Protein AF-A0A7C3QYA2-F1 (afdb_monomer)

Radius of gyration: 19.24 Å; Cα contacts (8 Å, |Δi|>4): 110; chains: 1; bounding box: 34×56×44 Å

Solvent-accessible surface area (backbone atoms only — not comparable to full-atom values): 6054 Å² total; per-residue (Å²): 102,70,45,79,47,66,41,70,93,50,35,78,38,82,54,49,33,37,77,45,31,90,65,62,25,39,47,77,54,96,59,24,70,44,70,42,73,90,52,50,80,82,76,57,44,37,37,78,44,31,89,66,59,24,43,44,83,43,73,53,69,80,74,63,98,51,84,87,72,62,81,72,90,62,97,74,88,78,91,83,74,77,80,82,73,84,76,68,93,78,92,128

Structure (mmCIF, N/CA/C/O backbone):
data_AF-A0A7C3QYA2-F1
#
_entry.id   AF-A0A7C3QYA2-F1
#
loop_
_atom_site.group_PDB
_atom_site.id
_atom_site.type_symbol
_atom_site.label_atom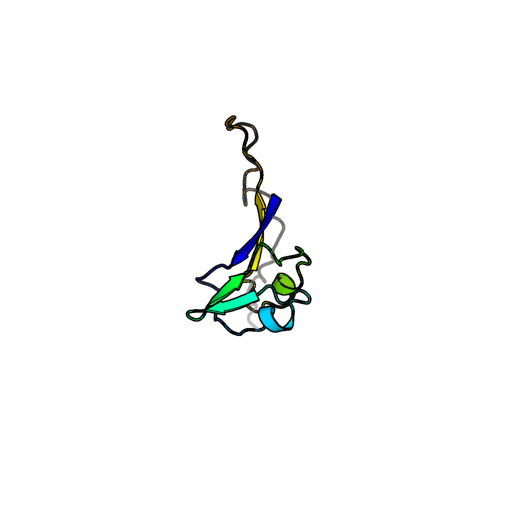_id
_atom_site.label_alt_id
_atom_site.label_comp_id
_atom_site.label_asym_id
_atom_site.label_entity_id
_atom_site.label_seq_id
_atom_site.pdbx_PDB_ins_code
_atom_site.Cartn_x
_atom_site.Cartn_y
_atom_site.Cartn_z
_atom_site.occupancy
_atom_site.B_iso_or_equiv
_atom_site.auth_seq_id
_atom_site.auth_comp_id
_atom_site.auth_asym_id
_atom_site.auth_atom_id
_atom_site.pdbx_PDB_model_num
ATOM 1 N N . MET A 1 1 ? 16.231 -7.463 3.396 1.00 59.53 1 MET A N 1
ATOM 2 C CA . MET A 1 1 ? 15.101 -7.403 2.439 1.00 59.53 1 MET A CA 1
ATOM 3 C C . MET A 1 1 ? 14.054 -6.504 3.080 1.00 59.53 1 MET A C 1
ATOM 5 O O . MET A 1 1 ? 13.726 -6.763 4.222 1.00 59.53 1 MET A O 1
ATOM 9 N N . SER A 1 2 ? 13.607 -5.414 2.468 1.00 71.88 2 SER A N 1
ATOM 10 C CA . SER A 1 2 ? 12.614 -4.523 3.099 1.00 71.88 2 SER A CA 1
ATOM 11 C C . SER A 1 2 ? 11.251 -4.751 2.446 1.00 71.88 2 SER A C 1
ATOM 13 O O . SER A 1 2 ? 11.205 -5.009 1.247 1.00 71.88 2 SER A O 1
ATOM 15 N N . MET A 1 3 ? 10.163 -4.682 3.215 1.00 83.62 3 MET A N 1
ATOM 16 C CA . MET A 1 3 ? 8.794 -4.886 2.718 1.00 83.62 3 MET A CA 1
ATOM 17 C C . MET A 1 3 ? 7.878 -3.735 3.129 1.00 83.62 3 MET A C 1
ATOM 19 O O . MET A 1 3 ? 8.128 -3.054 4.125 1.00 83.62 3 MET A O 1
ATOM 23 N N . ILE A 1 4 ? 6.799 -3.535 2.374 1.00 92.44 4 ILE A N 1
ATOM 24 C CA . ILE A 1 4 ? 5.735 -2.602 2.748 1.00 92.44 4 ILE A CA 1
ATOM 25 C C . ILE A 1 4 ? 4.694 -3.362 3.565 1.00 92.44 4 ILE A C 1
ATOM 27 O O . ILE A 1 4 ? 4.115 -4.339 3.097 1.00 92.44 4 ILE A O 1
ATOM 31 N N . ARG A 1 5 ? 4.443 -2.900 4.790 1.00 92.06 5 ARG A N 1
ATOM 32 C CA . ARG A 1 5 ? 3.381 -3.417 5.660 1.00 92.06 5 ARG A CA 1
ATOM 33 C C . ARG A 1 5 ? 2.174 -2.488 5.626 1.00 92.06 5 ARG A C 1
ATOM 35 O O . ARG A 1 5 ? 2.336 -1.272 5.540 1.00 92.06 5 ARG A O 1
ATOM 42 N N . VAL A 1 6 ? 0.984 -3.071 5.747 1.00 93.44 6 VAL A N 1
ATOM 43 C CA . VAL A 1 6 ? -0.290 -2.352 5.871 1.00 93.44 6 VAL A CA 1
ATOM 44 C C . VAL A 1 6 ? -0.835 -2.564 7.281 1.00 93.44 6 VAL A C 1
ATOM 46 O O . VAL A 1 6 ? -0.986 -3.699 7.728 1.00 93.44 6 VAL A O 1
ATOM 49 N N . ASN A 1 7 ? -1.121 -1.473 7.986 1.00 94.00 7 ASN A N 1
ATOM 50 C CA . ASN A 1 7 ? -1.826 -1.483 9.258 1.00 94.00 7 ASN A CA 1
ATOM 51 C C . ASN A 1 7 ? -3.333 -1.580 8.984 1.00 94.00 7 ASN A C 1
ATOM 53 O O . ASN A 1 7 ? -3.932 -0.638 8.466 1.00 94.00 7 ASN A O 1
ATOM 57 N N . LEU A 1 8 ? -3.932 -2.721 9.327 1.00 92.19 8 LEU A N 1
ATOM 58 C CA . LEU A 1 8 ? -5.348 -2.995 9.068 1.00 92.19 8 LEU A CA 1
ATOM 59 C C . LEU A 1 8 ? -6.289 -2.122 9.910 1.00 92.19 8 LEU A C 1
ATOM 61 O O . LEU A 1 8 ? -7.373 -1.800 9.454 1.00 92.19 8 LEU A O 1
ATOM 65 N N . GLU A 1 9 ? -5.867 -1.675 11.092 1.00 94.31 9 GLU A N 1
ATOM 66 C CA . GLU A 1 9 ? -6.699 -0.825 11.953 1.00 94.31 9 GLU A CA 1
ATOM 67 C C . GLU A 1 9 ? -6.829 0.604 11.411 1.00 94.31 9 GLU A C 1
ATOM 69 O O . GLU A 1 9 ? -7.827 1.277 11.649 1.00 94.31 9 GLU A O 1
ATOM 74 N N . ARG A 1 10 ? -5.820 1.073 10.667 1.00 94.50 10 ARG A N 1
ATOM 75 C CA . ARG A 1 10 ? -5.802 2.413 10.053 1.00 94.50 10 ARG A CA 1
ATOM 76 C C . ARG A 1 10 ? -6.199 2.404 8.584 1.00 94.50 10 ARG A C 1
ATOM 78 O O . ARG A 1 10 ? -6.568 3.436 8.034 1.00 94.50 10 ARG A O 1
ATOM 85 N N . CYS A 1 11 ? -6.055 1.273 7.902 1.00 96.44 11 CYS A N 1
ATOM 86 C CA . CYS A 1 11 ? -6.358 1.190 6.485 1.00 96.44 11 CYS A CA 1
ATOM 87 C C . CYS A 1 11 ? -7.874 1.162 6.278 1.00 96.44 11 CYS A C 1
ATOM 89 O O . CYS A 1 11 ? -8.535 0.176 6.562 1.00 96.44 11 CYS A O 1
ATOM 91 N N . THR A 1 12 ? -8.407 2.234 5.704 1.00 96.06 12 THR A N 1
ATOM 92 C CA . THR A 1 12 ? -9.839 2.373 5.397 1.00 96.06 12 THR A CA 1
ATOM 93 C C . THR A 1 12 ? -10.231 1.813 4.027 1.00 96.06 12 THR A C 1
ATOM 95 O O . THR A 1 12 ? -11.376 1.951 3.607 1.00 96.06 12 THR A O 1
ATOM 98 N N . GLY A 1 13 ? -9.280 1.247 3.275 1.00 95.38 13 GLY A N 1
ATOM 99 C CA . GLY A 1 13 ? -9.538 0.748 1.922 1.00 95.38 13 GLY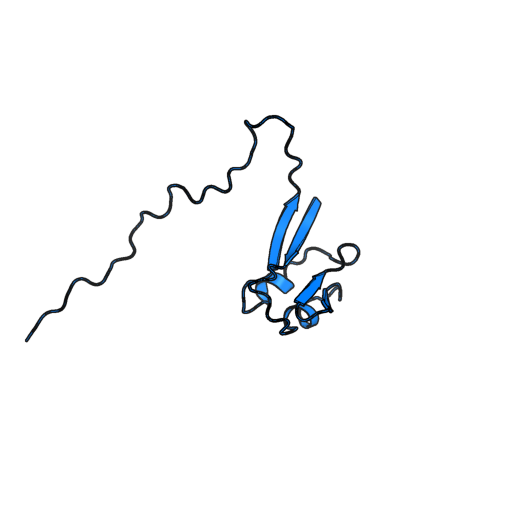 A CA 1
ATOM 100 C C . GLY A 1 13 ? -9.785 1.833 0.872 1.00 95.38 13 GLY A C 1
ATOM 101 O O . GLY A 1 13 ? -10.276 1.522 -0.209 1.00 95.38 13 GLY A O 1
ATOM 102 N N . CYS A 1 14 ? -9.424 3.094 1.145 1.00 96.25 14 CYS A N 1
ATOM 103 C CA . CYS A 1 14 ? -9.729 4.241 0.276 1.00 96.25 14 CYS A CA 1
ATOM 104 C C . CYS A 1 14 ? -9.125 4.178 -1.142 1.00 96.25 14 CYS A C 1
ATOM 106 O O . CYS A 1 14 ? -9.528 4.939 -2.016 1.00 96.25 14 CYS A O 1
ATOM 108 N N . GLY A 1 15 ? -8.138 3.308 -1.384 1.00 95.06 15 GLY A N 1
ATOM 109 C CA . GLY A 1 15 ? -7.561 3.092 -2.714 1.00 95.06 15 GLY A CA 1
ATOM 110 C C . GLY A 1 15 ? -6.520 4.121 -3.171 1.00 95.06 15 GLY A C 1
ATOM 111 O O . GLY A 1 15 ? -5.935 3.935 -4.235 1.00 95.06 15 GLY A O 1
ATOM 112 N N . ALA A 1 16 ? -6.203 5.153 -2.380 1.00 96.50 16 ALA A N 1
ATOM 113 C CA . ALA A 1 16 ? -5.212 6.174 -2.758 1.00 96.50 16 ALA A CA 1
ATOM 114 C C . ALA A 1 16 ? -3.832 5.578 -3.114 1.00 96.50 16 ALA A C 1
ATOM 116 O O . ALA A 1 16 ? -3.197 5.965 -4.096 1.00 96.50 16 ALA A O 1
ATOM 117 N N . CYS A 1 17 ? -3.394 4.564 -2.361 1.00 96.81 17 CYS A N 1
ATOM 118 C CA . CYS A 1 17 ? -2.136 3.856 -2.600 1.00 96.81 17 CYS A CA 1
ATOM 119 C C . CYS A 1 17 ? -2.109 3.062 -3.920 1.00 96.81 17 CYS A C 1
ATOM 121 O O . CYS A 1 17 ? -1.034 2.897 -4.495 1.00 96.81 17 CYS A O 1
ATOM 123 N N . VAL A 1 18 ? -3.263 2.608 -4.424 1.00 96.38 18 VAL A N 1
ATOM 124 C CA . VAL A 1 18 ? -3.372 1.876 -5.698 1.00 96.38 18 VAL A CA 1
ATOM 125 C C . VAL A 1 18 ? -3.030 2.799 -6.865 1.00 96.38 18 VAL A C 1
ATOM 127 O O . VAL A 1 18 ? -2.211 2.443 -7.707 1.00 96.38 18 VAL A O 1
ATOM 130 N N . GLY A 1 19 ? -3.598 4.010 -6.878 1.00 94.94 19 GLY A N 1
ATOM 131 C CA . GLY A 1 19 ? -3.319 5.013 -7.911 1.00 94.94 19 GLY A CA 1
ATOM 132 C C . GLY A 1 19 ? -1.898 5.575 -7.838 1.00 94.94 19 GLY A C 1
ATOM 133 O O . GLY A 1 19 ? -1.292 5.863 -8.866 1.00 94.94 19 GLY A O 1
ATOM 134 N N . ALA A 1 20 ? -1.340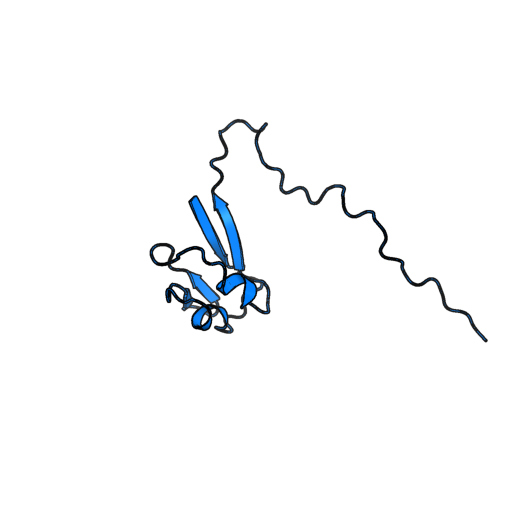 5.680 -6.631 1.00 96.19 20 ALA A N 1
ATOM 135 C CA . ALA A 1 20 ? 0.016 6.174 -6.426 1.00 96.19 20 ALA A CA 1
ATOM 136 C C . ALA A 1 20 ? 1.113 5.159 -6.783 1.00 96.19 20 ALA A C 1
ATOM 138 O O . ALA A 1 20 ? 2.272 5.545 -6.904 1.00 96.19 20 ALA A O 1
ATOM 139 N N . CYS A 1 21 ? 0.796 3.866 -6.917 1.00 96.56 21 CYS A N 1
ATOM 140 C CA . CYS A 1 21 ? 1.800 2.835 -7.162 1.00 96.56 21 CYS A CA 1
ATOM 141 C C . CYS A 1 21 ? 2.183 2.762 -8.655 1.00 96.56 21 CYS A C 1
ATOM 143 O O . CYS A 1 21 ? 1.425 2.197 -9.449 1.00 96.56 21 CYS A O 1
ATOM 145 N N . PRO A 1 22 ? 3.389 3.209 -9.067 1.00 94.19 22 PRO A N 1
ATOM 146 C CA . PRO A 1 22 ? 3.795 3.156 -10.475 1.00 94.19 22 PRO A CA 1
ATOM 147 C C . PRO A 1 22 ? 4.003 1.720 -10.975 1.00 94.19 22 PRO A C 1
ATOM 149 O O . PRO A 1 22 ? 3.873 1.441 -12.164 1.00 94.19 22 PRO A O 1
ATOM 152 N N . ALA A 1 23 ? 4.319 0.794 -10.064 1.00 95.00 23 ALA A N 1
ATOM 153 C CA . ALA A 1 23 ? 4.490 -0.622 -10.369 1.00 95.00 23 ALA A CA 1
ATOM 154 C C . ALA A 1 23 ? 3.166 -1.404 -10.382 1.00 95.00 23 ALA A C 1
ATOM 156 O O . ALA A 1 23 ? 3.183 -2.587 -10.701 1.00 95.00 23 ALA A O 1
ATOM 157 N N . LYS A 1 24 ? 2.036 -0.769 -10.025 1.00 94.88 24 LYS A N 1
ATOM 158 C CA . LYS A 1 24 ? 0.721 -1.421 -9.880 1.00 94.88 24 LYS A CA 1
ATOM 159 C C . LYS A 1 24 ? 0.755 -2.660 -8.973 1.00 94.88 24 LYS A C 1
ATOM 161 O O . LYS A 1 24 ? 0.024 -3.619 -9.182 1.00 94.88 24 LYS A O 1
ATOM 166 N N . ALA A 1 25 ? 1.598 -2.615 -7.945 1.00 95.88 25 ALA A N 1
ATOM 167 C CA . ALA A 1 25 ? 1.798 -3.705 -6.996 1.00 95.88 25 ALA A CA 1
ATOM 168 C C . ALA A 1 25 ? 0.758 -3.719 -5.861 1.00 95.88 25 ALA A C 1
ATOM 170 O O . ALA A 1 25 ? 0.854 -4.544 -4.965 1.00 95.88 25 ALA A O 1
ATOM 171 N N . ILE A 1 26 ? -0.202 -2.791 -5.834 1.00 95.81 26 ILE A N 1
ATOM 172 C CA . ILE A 1 26 ? -1.155 -2.644 -4.724 1.00 95.81 26 ILE A CA 1
ATOM 173 C C . ILE A 1 26 ? -2.573 -2.761 -5.267 1.00 95.81 26 ILE A C 1
ATOM 175 O O . ILE A 1 26 ? -2.897 -2.140 -6.277 1.00 95.81 26 ILE A O 1
ATOM 179 N N . HIS A 1 27 ? -3.419 -3.521 -4.582 1.00 95.62 27 HIS A N 1
ATOM 180 C CA . HIS A 1 27 ? -4.844 -3.657 -4.879 1.00 95.62 27 HIS A CA 1
ATOM 181 C C . HIS A 1 27 ? -5.663 -3.660 -3.582 1.00 95.62 27 HIS A C 1
ATOM 183 O O . HIS A 1 27 ? -5.118 -3.866 -2.500 1.00 95.62 27 HIS A O 1
ATOM 189 N N . ILE A 1 28 ? -6.970 -3.400 -3.675 1.00 96.31 28 ILE A N 1
ATOM 190 C CA . ILE A 1 28 ? -7.871 -3.467 -2.517 1.00 96.31 28 ILE A CA 1
ATOM 191 C C . ILE A 1 28 ? -8.556 -4.832 -2.496 1.00 96.31 28 ILE A C 1
ATOM 193 O O . ILE A 1 28 ? -9.196 -5.218 -3.473 1.00 96.31 28 ILE A O 1
ATOM 197 N N . ALA A 1 29 ? -8.453 -5.541 -1.376 1.00 94.31 29 ALA A N 1
ATOM 198 C CA . ALA A 1 29 ? -9.162 -6.789 -1.125 1.00 94.31 29 ALA A CA 1
ATOM 199 C C . ALA A 1 29 ? -9.714 -6.788 0.304 1.00 94.31 29 ALA A C 1
ATOM 201 O O . ALA A 1 29 ? -9.032 -6.384 1.244 1.00 94.31 29 ALA A O 1
ATOM 202 N N . GLY A 1 30 ? -10.974 -7.201 0.475 1.00 91.62 30 GLY A N 1
ATOM 203 C CA . GLY A 1 30 ? -11.609 -7.256 1.799 1.00 91.62 30 GLY A CA 1
ATOM 204 C C . GLY A 1 30 ? -11.616 -5.914 2.543 1.00 91.62 30 GLY A C 1
ATOM 205 O O . GLY A 1 30 ? -11.457 -5.893 3.760 1.00 91.62 30 GLY A O 1
ATOM 206 N N . GLY A 1 31 ? -11.722 -4.798 1.814 1.00 92.88 31 GLY A N 1
ATOM 207 C CA . GLY A 1 31 ? -11.723 -3.449 2.393 1.00 92.88 31 GLY A CA 1
ATOM 208 C C . GLY A 1 31 ? -10.351 -2.916 2.813 1.00 92.88 31 GLY A C 1
ATOM 209 O O . GLY A 1 31 ? -10.286 -1.831 3.375 1.00 92.88 31 GLY A O 1
ATOM 210 N N . HIS A 1 32 ? -9.256 -3.622 2.522 1.00 95.06 32 HIS A N 1
ATOM 211 C CA . HIS A 1 32 ? -7.905 -3.203 2.897 1.00 95.06 32 HIS A CA 1
ATOM 212 C C . HIS A 1 32 ? -6.956 -3.244 1.701 1.00 95.06 32 HIS A C 1
ATOM 214 O O . HIS A 1 32 ? -7.193 -3.941 0.713 1.00 95.06 32 HIS A O 1
ATOM 220 N N . ALA A 1 33 ? -5.867 -2.482 1.788 1.00 95.62 33 ALA A N 1
ATOM 221 C CA . ALA A 1 33 ? -4.800 -2.539 0.801 1.00 95.62 33 ALA A CA 1
ATOM 222 C C . ALA A 1 33 ? -3.985 -3.828 0.965 1.00 95.62 33 ALA A C 1
ATOM 224 O O . ALA A 1 33 ? -3.550 -4.167 2.064 1.00 95.62 33 ALA A O 1
ATOM 225 N N . VAL A 1 34 ? -3.745 -4.512 -0.147 1.00 95.12 34 VAL A N 1
ATOM 226 C CA . VAL A 1 34 ? -2.892 -5.694 -0.255 1.00 95.12 34 VAL A CA 1
ATOM 227 C C . VAL A 1 34 ? -1.761 -5.369 -1.219 1.00 95.12 34 VAL A C 1
ATOM 229 O O . VAL A 1 34 ? -1.991 -4.844 -2.311 1.00 95.12 34 VAL A O 1
ATOM 232 N N . VAL A 1 35 ? -0.530 -5.649 -0.793 1.00 94.12 35 VAL A N 1
ATOM 233 C CA . VAL A 1 35 ? 0.687 -5.366 -1.557 1.00 94.12 35 VAL A CA 1
ATOM 234 C C . VAL A 1 35 ? 1.253 -6.674 -2.094 1.00 94.12 35 VAL A C 1
ATOM 236 O O . VAL A 1 35 ? 1.538 -7.593 -1.332 1.00 94.12 35 VAL A O 1
ATOM 239 N N . ASP A 1 36 ? 1.436 -6.737 -3.406 1.00 93.75 36 ASP A N 1
ATOM 240 C CA . ASP A 1 36 ? 2.172 -7.787 -4.089 1.00 93.75 36 ASP A CA 1
ATOM 241 C C . ASP A 1 36 ? 3.677 -7.524 -3.958 1.00 93.75 36 ASP A C 1
ATOM 243 O O . ASP A 1 36 ? 4.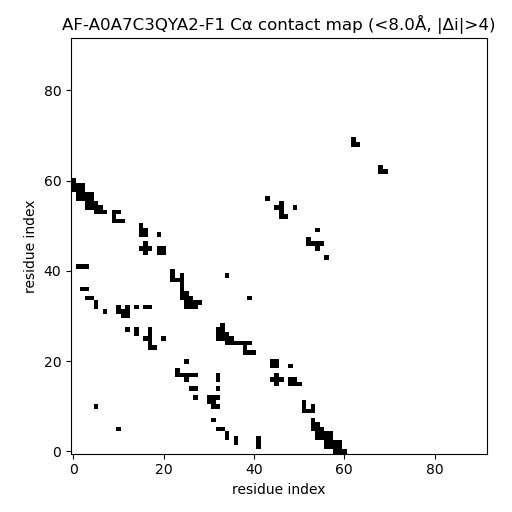233 -6.604 -4.565 1.00 93.75 36 ASP A O 1
ATOM 247 N N . GLU A 1 37 ? 4.348 -8.318 -3.129 1.00 89.31 37 GLU A N 1
ATOM 248 C CA . GLU A 1 37 ? 5.772 -8.129 -2.835 1.00 89.31 37 GLU A CA 1
ATOM 249 C C . GLU A 1 37 ? 6.667 -8.409 -4.048 1.00 89.31 37 GLU A C 1
ATOM 251 O O . GLU A 1 37 ? 7.741 -7.822 -4.158 1.00 89.31 37 GLU A O 1
ATOM 256 N N . THR A 1 38 ? 6.220 -9.247 -4.989 1.00 91.00 38 THR A N 1
ATOM 257 C CA . THR A 1 38 ? 7.006 -9.593 -6.184 1.00 91.00 38 THR A CA 1
ATOM 2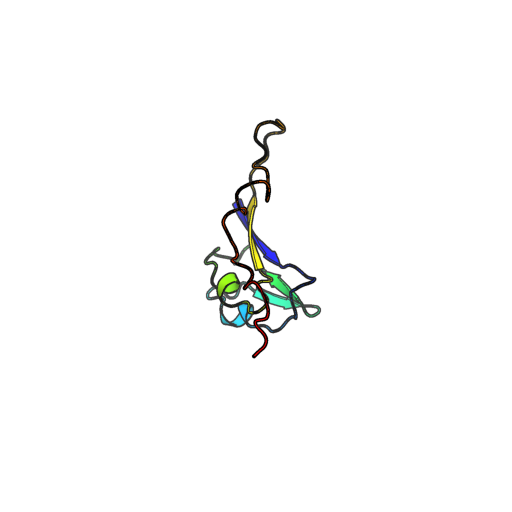58 C C . THR A 1 38 ? 7.111 -8.433 -7.171 1.00 91.00 38 THR A C 1
ATOM 260 O O . THR A 1 38 ? 8.134 -8.260 -7.834 1.00 91.00 38 THR A O 1
ATOM 263 N N . SER A 1 39 ? 6.078 -7.595 -7.224 1.00 91.81 39 SER A N 1
ATOM 264 C CA . SER A 1 39 ? 6.000 -6.421 -8.095 1.00 91.81 39 SER A CA 1
ATOM 265 C C . SER A 1 39 ? 6.408 -5.130 -7.379 1.00 91.81 39 SER A C 1
ATOM 267 O O . SER A 1 39 ? 6.627 -4.095 -8.018 1.00 91.81 39 SER A O 1
ATOM 269 N N . CYS A 1 40 ? 6.501 -5.151 -6.047 1.00 94.06 40 CYS A N 1
ATOM 270 C CA . CYS A 1 40 ? 6.809 -3.975 -5.248 1.00 94.06 40 CYS A CA 1
ATOM 271 C C . CYS A 1 40 ? 8.273 -3.549 -5.423 1.00 94.06 40 CYS A C 1
ATOM 273 O O . CYS A 1 40 ? 9.205 -4.232 -5.013 1.00 94.06 40 CYS A O 1
ATOM 275 N N . ARG A 1 41 ? 8.481 -2.354 -5.987 1.00 93.38 41 ARG A N 1
ATOM 276 C CA . ARG A 1 41 ? 9.821 -1.769 -6.190 1.00 93.38 41 ARG A CA 1
ATOM 277 C C . ARG A 1 41 ? 10.334 -0.933 -5.019 1.00 93.38 41 ARG A C 1
ATOM 279 O O . ARG A 1 41 ? 11.322 -0.228 -5.177 1.00 93.38 41 ARG A O 1
ATOM 286 N N . LEU A 1 42 ? 9.633 -0.947 -3.883 1.00 91.88 42 LEU A N 1
ATOM 287 C CA . LEU A 1 42 ? 9.989 -0.165 -2.693 1.00 91.88 42 LEU A CA 1
ATOM 288 C C . LEU A 1 42 ? 10.219 1.337 -2.957 1.00 91.88 42 LEU A C 1
ATOM 290 O O . LEU A 1 42 ? 11.053 1.977 -2.336 1.00 91.88 42 LEU A O 1
ATOM 294 N N . CYS A 1 43 ? 9.435 1.920 -3.864 1.00 94.44 43 CYS A N 1
ATOM 295 C CA . CYS A 1 43 ? 9.520 3.348 -4.196 1.00 94.44 43 CYS A CA 1
ATOM 296 C C . CYS A 1 43 ? 8.833 4.284 -3.186 1.00 94.44 43 CYS A C 1
ATOM 298 O O . CYS A 1 43 ? 8.816 5.489 -3.401 1.00 94.44 43 CYS A O 1
ATO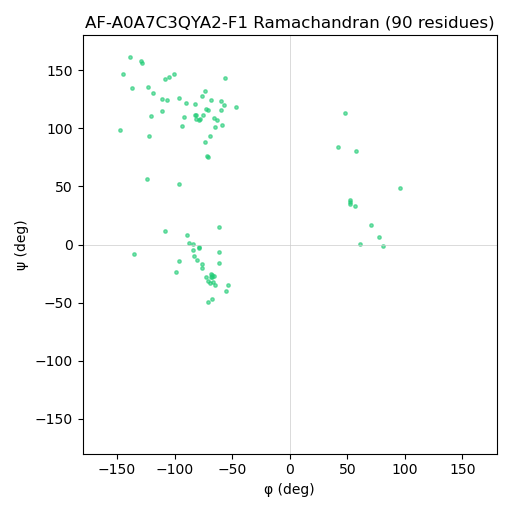M 300 N N . GLU A 1 44 ? 8.191 3.730 -2.150 1.00 93.19 44 GLU A N 1
ATOM 301 C CA . GLU A 1 44 ? 7.571 4.464 -1.030 1.00 93.19 44 GLU A CA 1
ATOM 302 C C . GLU A 1 44 ? 6.436 5.442 -1.394 1.00 93.19 44 GLU A C 1
ATOM 304 O O . GLU A 1 44 ? 5.787 5.984 -0.504 1.00 93.19 44 GLU A O 1
ATOM 309 N N . ALA A 1 45 ? 6.076 5.567 -2.676 1.00 95.00 45 ALA A N 1
ATOM 310 C CA . ALA A 1 45 ? 4.976 6.414 -3.145 1.00 95.00 45 ALA A CA 1
ATOM 311 C C . ALA A 1 45 ? 3.640 6.123 -2.434 1.00 95.00 45 ALA A C 1
ATOM 313 O O . ALA A 1 45 ? 2.857 7.027 -2.155 1.00 95.00 45 ALA A O 1
ATOM 314 N N . CYS A 1 46 ? 3.391 4.856 -2.092 1.00 96.00 46 CYS A N 1
ATOM 315 C CA . CYS A 1 46 ? 2.194 4.444 -1.363 1.00 96.00 46 CYS A CA 1
ATOM 316 C C . CYS A 1 46 ? 2.137 4.949 0.087 1.00 96.00 46 CYS A C 1
ATOM 318 O O . CYS A 1 46 ? 1.038 5.142 0.602 1.00 96.00 46 CYS A O 1
ATOM 320 N N . ILE A 1 47 ? 3.287 5.181 0.728 1.00 94.94 47 ILE A N 1
ATOM 321 C CA . ILE A 1 47 ? 3.373 5.707 2.096 1.00 94.94 47 ILE A CA 1
ATOM 322 C C . ILE A 1 47 ? 2.958 7.177 2.080 1.00 94.94 47 ILE A C 1
ATOM 324 O O . ILE A 1 47 ? 2.064 7.568 2.824 1.00 94.94 47 ILE A O 1
ATOM 328 N N . SER A 1 48 ? 3.536 7.967 1.172 1.00 94.44 48 SER A N 1
ATOM 329 C CA . SER A 1 48 ? 3.218 9.393 1.029 1.00 94.44 48 SER A CA 1
ATOM 330 C C . SER A 1 48 ? 1.791 9.644 0.544 1.00 94.44 48 SER A C 1
ATOM 332 O O . SER A 1 48 ? 1.185 10.643 0.913 1.00 94.44 48 SER A O 1
ATOM 334 N N . ALA A 1 49 ? 1.240 8.747 -0.275 1.00 96.12 49 ALA A N 1
ATOM 335 C CA . ALA A 1 49 ? -0.122 8.876 -0.783 1.00 96.12 49 ALA A CA 1
ATOM 336 C C . ALA A 1 49 ? -1.203 8.431 0.213 1.00 96.12 49 ALA A C 1
ATOM 338 O O . ALA A 1 49 ? -2.383 8.671 -0.037 1.00 96.12 49 ALA A O 1
ATOM 339 N N . CYS A 1 50 ? -0.847 7.738 1.299 1.00 96.50 50 CYS A N 1
ATOM 340 C CA . CYS A 1 50 ? -1.833 7.238 2.248 1.00 96.50 50 CYS A CA 1
ATOM 341 C C . CYS A 1 50 ? -2.243 8.339 3.241 1.00 96.50 50 CYS A C 1
ATOM 343 O O . CYS A 1 50 ? -1.443 8.673 4.118 1.00 96.50 50 CYS A O 1
ATOM 345 N N . PRO A 1 51 ? -3.489 8.850 3.187 1.00 94.81 51 PRO A N 1
ATOM 346 C CA . PRO A 1 51 ? -3.934 9.901 4.105 1.00 94.81 51 PRO A CA 1
ATOM 347 C C . PRO A 1 51 ? -3.969 9.415 5.561 1.00 94.81 51 PRO A C 1
ATOM 349 O O . PRO A 1 51 ? -3.591 10.141 6.472 1.00 94.81 51 PRO A O 1
ATOM 352 N N . GLU A 1 52 ? -4.320 8.144 5.770 1.00 96.00 52 GLU A N 1
ATOM 353 C CA . GLU A 1 52 ? -4.391 7.522 7.096 1.00 96.00 52 GLU A CA 1
ATOM 354 C C . GLU A 1 52 ? -3.023 7.115 7.650 1.00 96.00 52 GLU A C 1
ATOM 356 O O . GLU A 1 52 ? -2.935 6.604 8.769 1.00 96.00 52 GLU A O 1
ATOM 361 N N . THR A 1 53 ? -1.947 7.293 6.872 1.00 93.56 53 THR A N 1
ATOM 362 C CA . THR A 1 53 ? -0.592 6.833 7.222 1.00 93.56 53 THR A CA 1
ATOM 363 C C . THR A 1 53 ? -0.565 5.344 7.608 1.00 93.56 53 THR A C 1
ATOM 365 O O . THR A 1 53 ? 0.110 4.927 8.546 1.00 93.56 53 THR A O 1
ATOM 368 N N . ALA A 1 54 ? -1.354 4.524 6.909 1.00 95.88 54 ALA A N 1
ATOM 369 C CA . ALA A 1 54 ? -1.533 3.108 7.229 1.00 95.88 54 ALA A CA 1
ATOM 370 C C . ALA A 1 54 ? -0.433 2.199 6.652 1.00 95.88 54 ALA A C 1
ATOM 372 O O . ALA A 1 54 ? -0.394 1.020 6.989 1.00 95.88 54 ALA A O 1
ATOM 373 N N . LEU A 1 55 ? 0.438 2.706 5.773 1.00 94.12 55 LEU A N 1
ATOM 374 C CA . LEU A 1 55 ? 1.520 1.928 5.165 1.00 94.12 55 LEU A CA 1
ATOM 375 C C . LEU A 1 55 ? 2.876 2.353 5.721 1.00 94.12 55 LEU A C 1
ATOM 377 O O . LEU A 1 55 ? 3.117 3.535 5.959 1.00 94.12 55 LEU A O 1
ATOM 381 N N . SER A 1 56 ? 3.779 1.397 5.915 1.00 92.19 56 SER A N 1
ATOM 382 C CA . SER A 1 56 ? 5.131 1.670 6.415 1.00 92.19 56 SER A CA 1
ATOM 383 C C . SER A 1 56 ? 6.155 0.737 5.786 1.00 92.19 56 SER A C 1
ATOM 385 O O . SER A 1 56 ? 5.856 -0.428 5.501 1.00 92.19 56 SER A O 1
ATOM 387 N N . ASN A 1 57 ? 7.372 1.245 5.585 1.00 91.31 57 ASN A N 1
ATOM 388 C CA . ASN A 1 57 ? 8.507 0.411 5.226 1.00 91.31 57 ASN A CA 1
ATOM 389 C C . ASN A 1 57 ? 8.984 -0.332 6.485 1.00 91.31 57 ASN A C 1
ATOM 391 O O . ASN A 1 57 ? 9.182 0.246 7.548 1.00 91.31 57 ASN A O 1
ATOM 395 N N . VAL A 1 58 ? 9.111 -1.651 6.401 1.00 84.88 58 VAL A N 1
ATOM 396 C CA . VAL A 1 58 ? 9.648 -2.450 7.503 1.00 84.88 58 VAL A CA 1
ATOM 397 C C . VAL A 1 58 ? 10.878 -3.173 6.981 1.00 84.88 58 VAL A C 1
ATOM 399 O O . VAL A 1 58 ? 10.751 -4.054 6.120 1.00 84.88 58 VAL A O 1
ATOM 402 N N . PRO A 1 59 ? 12.083 -2.804 7.448 1.00 74.19 59 PRO A N 1
ATOM 403 C CA . PRO A 1 59 ? 13.275 -3.548 7.102 1.00 74.19 59 PRO A CA 1
ATOM 404 C C . PRO A 1 59 ? 13.209 -4.918 7.776 1.00 74.19 59 PRO A C 1
ATOM 406 O O . PRO A 1 59 ? 13.089 -5.014 8.998 1.00 74.19 59 PRO A O 1
ATOM 409 N N . VAL A 1 60 ? 13.324 -5.993 6.990 1.00 67.19 60 VAL A N 1
ATOM 410 C CA . VAL A 1 60 ? 13.646 -7.308 7.551 1.00 67.19 60 VAL A CA 1
ATOM 411 C C . VAL A 1 60 ? 15.117 -7.258 7.923 1.00 67.19 60 VAL A C 1
ATOM 413 O O . VAL A 1 60 ? 16.004 -7.561 7.118 1.00 67.19 60 VAL A O 1
ATOM 416 N N . VAL A 1 61 ? 15.369 -6.802 9.144 1.00 62.72 61 VAL 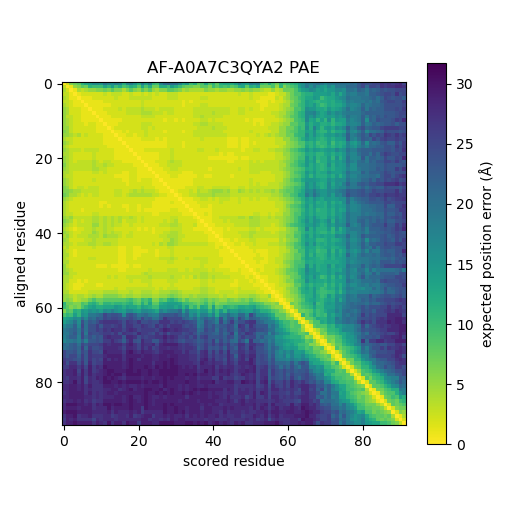A N 1
ATOM 417 C CA . VAL A 1 61 ? 16.626 -7.063 9.823 1.00 62.72 61 VAL A CA 1
ATOM 418 C C . VAL A 1 61 ? 16.592 -8.530 10.225 1.00 62.72 61 VAL A C 1
ATOM 420 O O . VAL A 1 61 ? 15.720 -8.970 10.972 1.00 62.72 61 VAL A O 1
ATOM 423 N N . ILE A 1 62 ? 17.511 -9.317 9.670 1.00 60.28 62 ILE A N 1
ATOM 424 C CA . ILE A 1 62 ? 17.865 -10.596 10.276 1.00 60.28 62 ILE A CA 1
ATOM 425 C C . ILE A 1 62 ? 18.357 -10.254 11.674 1.00 60.28 62 ILE A C 1
ATOM 427 O O . ILE A 1 62 ? 19.451 -9.725 11.827 1.00 60.28 62 ILE A O 1
ATOM 431 N N . VAL A 1 63 ? 17.520 -10.474 12.684 1.00 54.66 63 VAL A N 1
ATOM 432 C CA . VAL A 1 63 ? 17.990 -10.486 14.061 1.00 54.66 63 VAL A CA 1
ATOM 433 C C . VAL A 1 63 ? 18.922 -11.694 14.157 1.00 54.66 63 VAL A C 1
ATOM 435 O O . VAL A 1 63 ? 18.439 -12.827 14.072 1.00 54.66 63 VAL A O 1
ATOM 438 N N . PRO A 1 64 ? 20.256 -11.524 14.272 1.00 55.38 64 PRO A N 1
ATOM 439 C CA . PRO A 1 64 ? 21.049 -12.630 14.772 1.00 55.38 64 PRO A CA 1
ATOM 440 C C . PRO A 1 64 ? 20.441 -12.980 16.130 1.00 55.38 64 PRO A C 1
ATOM 442 O O . PRO A 1 64 ? 20.009 -12.094 16.866 1.00 55.38 64 PRO A O 1
ATOM 445 N N . THR A 1 65 ? 20.383 -14.256 16.484 1.00 53.66 65 THR A N 1
ATOM 446 C CA . THR A 1 65 ? 19.817 -14.769 17.747 1.00 53.66 65 THR A CA 1
ATOM 447 C C . THR A 1 65 ? 20.530 -14.254 19.015 1.00 53.66 65 THR A C 1
ATOM 449 O O . THR A 1 65 ? 20.337 -14.790 20.102 1.00 53.66 65 THR A O 1
ATOM 452 N N . SER A 1 66 ? 21.346 -13.202 18.893 1.00 57.38 66 SER A N 1
ATOM 453 C CA . SER A 1 66 ? 21.959 -12.450 19.972 1.00 57.38 66 SER A CA 1
ATOM 454 C C . SER A 1 66 ? 21.072 -11.253 20.361 1.00 57.38 66 SER A C 1
ATOM 456 O O . SER A 1 66 ? 21.004 -10.271 19.614 1.00 57.38 66 SER A O 1
ATOM 458 N N . PRO A 1 67 ? 20.431 -11.272 21.545 1.00 57.81 67 PRO A N 1
ATOM 459 C CA . PRO A 1 67 ? 19.564 -10.190 22.032 1.00 57.81 67 PRO A CA 1
ATOM 460 C C . PRO A 1 67 ? 20.272 -8.834 22.217 1.00 57.81 67 PRO A C 1
ATOM 462 O O . PRO A 1 67 ? 19.613 -7.834 22.479 1.00 57.81 67 PRO A O 1
ATOM 465 N N . SER A 1 68 ? 21.598 -8.771 22.054 1.00 59.31 68 SER A N 1
ATOM 466 C CA . SER A 1 68 ? 22.391 -7.541 22.177 1.00 59.31 68 SER A CA 1
ATOM 467 C C . SER A 1 68 ? 22.282 -6.603 20.960 1.00 59.31 68 SER A C 1
ATOM 469 O O . SER A 1 68 ? 22.572 -5.417 21.066 1.00 59.31 68 SER A O 1
ATOM 471 N N . GLN A 1 69 ? 21.861 -7.109 19.793 1.00 56.22 69 GLN A N 1
ATOM 472 C CA . GLN A 1 69 ? 21.795 -6.337 18.537 1.00 56.22 69 GLN A CA 1
ATOM 473 C C . GLN A 1 69 ? 20.370 -6.005 18.100 1.00 56.22 69 GLN A C 1
ATOM 475 O O . GLN A 1 69 ? 20.165 -5.567 16.971 1.00 56.22 69 GLN A O 1
ATOM 480 N N . TYR A 1 70 ? 19.384 -6.210 18.975 1.00 54.03 70 TYR A N 1
ATOM 481 C CA . TYR A 1 70 ? 18.022 -5.774 18.705 1.00 54.03 70 TYR A CA 1
ATOM 482 C C . TYR A 1 70 ? 18.047 -4.248 18.512 1.00 54.03 70 TYR A C 1
ATOM 484 O O . TYR A 1 70 ? 18.401 -3.541 19.459 1.00 54.03 70 TYR A O 1
ATOM 492 N N . PRO A 1 71 ? 17.718 -3.700 17.324 1.00 55.69 71 PRO A N 1
ATOM 493 C CA . PRO A 1 71 ? 17.483 -2.274 17.212 1.00 55.69 71 PRO A CA 1
ATOM 494 C C . PRO A 1 71 ? 16.179 -2.027 17.958 1.00 55.69 71 PRO A C 1
ATOM 496 O O . PRO A 1 71 ? 15.092 -2.246 17.429 1.00 55.69 71 PRO A O 1
ATOM 499 N N . SER A 1 72 ? 16.295 -1.686 19.238 1.00 52.00 72 SER A N 1
ATOM 500 C CA . SER A 1 72 ? 15.173 -1.351 20.095 1.00 52.00 72 SER A CA 1
ATOM 501 C C . SER A 1 72 ? 14.259 -0.383 19.340 1.00 52.00 72 SER A C 1
ATOM 503 O O . SER A 1 72 ? 14.703 0.725 19.026 1.00 52.00 72 SER A O 1
ATOM 505 N N . PRO A 1 73 ? 12.985 -0.720 19.060 1.00 56.47 73 PRO A N 1
ATOM 506 C CA . PRO A 1 73 ? 11.995 0.309 18.819 1.00 56.47 73 PRO A CA 1
ATOM 507 C C . PRO A 1 73 ? 11.739 0.963 20.176 1.00 56.47 73 PRO A C 1
ATOM 509 O O . PRO A 1 73 ? 10.763 0.670 20.855 1.00 56.47 73 PRO A O 1
ATOM 512 N N . THR A 1 74 ? 12.669 1.790 20.640 1.00 50.53 74 THR A N 1
ATOM 513 C CA . THR A 1 74 ? 12.462 2.606 21.829 1.00 50.53 74 THR A CA 1
ATOM 514 C C . THR A 1 74 ? 11.935 3.961 21.387 1.00 50.53 74 THR A C 1
ATOM 516 O O . THR A 1 74 ? 12.736 4.829 21.042 1.00 50.53 74 THR A O 1
ATOM 519 N N . PRO A 1 75 ? 10.624 4.236 21.505 1.00 57.38 75 PRO A N 1
ATOM 520 C CA . PRO A 1 75 ? 10.202 5.548 21.950 1.00 57.38 75 PRO A CA 1
ATOM 521 C C . PRO A 1 75 ? 10.543 5.626 23.442 1.00 57.38 75 PRO A C 1
ATOM 523 O O . PRO A 1 75 ? 9.708 5.429 24.319 1.00 57.38 75 PRO A O 1
ATOM 526 N N . SER A 1 76 ? 11.815 5.812 23.773 1.00 61.03 76 SER A N 1
ATOM 527 C CA . SER A 1 76 ? 12.211 6.042 25.157 1.00 61.03 76 SER A CA 1
ATOM 528 C C . SER A 1 76 ? 13.414 6.958 25.194 1.00 61.03 76 SER A C 1
ATOM 530 O O . SER A 1 76 ? 14.555 6.525 25.070 1.00 61.03 76 SER A O 1
ATOM 532 N N . ARG A 1 77 ? 13.087 8.235 25.440 1.00 59.72 77 ARG A N 1
ATOM 533 C CA . ARG A 1 77 ? 13.971 9.299 25.935 1.00 59.72 77 ARG A CA 1
ATOM 534 C C . ARG A 1 77 ? 14.621 10.227 24.895 1.00 59.72 77 ARG A C 1
ATOM 536 O O . ARG A 1 77 ? 15.802 10.525 24.998 1.00 59.72 77 ARG A O 1
ATOM 543 N N . ALA A 1 78 ? 13.825 10.764 23.963 1.00 54.69 78 ALA A N 1
ATOM 544 C CA . ALA A 1 78 ? 14.180 11.998 23.234 1.00 54.69 78 ALA A CA 1
ATOM 545 C C . ALA A 1 78 ? 13.037 13.034 23.098 1.00 54.69 78 ALA A C 1
ATOM 547 O O . ALA A 1 78 ? 13.292 14.163 22.701 1.00 54.69 78 ALA A O 1
ATOM 548 N N . ALA A 1 79 ? 11.795 12.712 23.485 1.00 54.53 79 ALA A N 1
ATOM 549 C CA . ALA A 1 79 ? 10.661 13.647 23.451 1.00 54.53 79 ALA A CA 1
ATOM 550 C C . ALA A 1 79 ? 10.414 14.339 24.810 1.00 54.53 79 ALA A C 1
ATOM 552 O O . ALA A 1 79 ? 9.306 14.322 25.334 1.00 54.53 79 ALA A O 1
ATOM 553 N N . ILE A 1 80 ? 11.458 14.940 25.387 1.00 59.31 80 ILE A N 1
ATOM 554 C CA . ILE A 1 80 ? 11.310 16.012 26.384 1.00 59.31 80 ILE A CA 1
ATOM 555 C C . ILE A 1 80 ? 12.069 17.255 25.912 1.00 59.31 80 ILE A C 1
ATOM 557 O O . ILE A 1 80 ? 12.953 17.754 26.592 1.00 59.31 80 ILE A O 1
ATOM 561 N N . HIS A 1 81 ? 11.743 17.750 24.723 1.00 52.25 81 HIS A N 1
ATOM 562 C CA . HIS A 1 81 ? 11.885 19.177 24.464 1.00 52.25 81 HIS A CA 1
ATOM 563 C C . HIS A 1 81 ? 10.516 19.716 24.044 1.00 52.25 81 HIS A C 1
ATOM 565 O O . HIS A 1 81 ? 10.092 19.595 22.902 1.00 52.25 81 HIS A O 1
ATOM 571 N N . GLU A 1 82 ? 9.808 20.201 25.064 1.00 55.47 82 GLU A N 1
ATOM 572 C CA . GLU A 1 82 ? 9.030 21.440 25.026 1.00 55.47 82 GLU A CA 1
ATOM 573 C C . GLU A 1 82 ? 7.949 21.534 23.942 1.00 55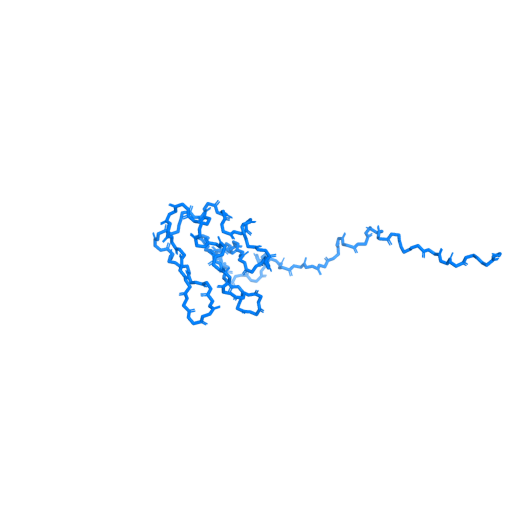.47 82 GLU A C 1
ATOM 575 O O . GLU A 1 82 ? 8.081 22.235 22.945 1.00 55.47 82 GLU A O 1
ATOM 580 N N . VAL A 1 83 ? 6.795 20.922 24.214 1.00 49.94 83 VAL A N 1
ATOM 581 C CA . VAL A 1 83 ? 5.531 21.548 23.814 1.00 49.94 83 VAL A CA 1
ATOM 582 C C . VAL A 1 83 ? 5.257 22.641 24.852 1.00 49.94 83 VAL A C 1
ATOM 584 O O . VAL A 1 83 ? 4.935 22.298 25.994 1.00 49.94 83 VAL A O 1
ATOM 587 N N . PRO A 1 84 ? 5.390 23.943 24.538 1.00 55.62 84 PRO A N 1
ATOM 588 C CA . PRO A 1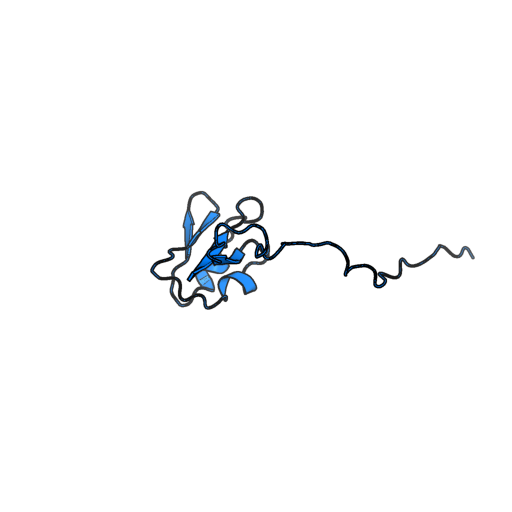 84 ? 4.864 24.975 25.412 1.00 55.62 84 PRO A CA 1
ATOM 589 C C . PRO A 1 84 ? 3.339 24.845 25.431 1.00 55.62 84 PRO A C 1
ATOM 591 O O . PRO A 1 84 ? 2.640 25.263 24.511 1.00 55.62 84 PRO A O 1
ATOM 594 N N . VAL A 1 85 ? 2.818 24.238 26.498 1.00 56.38 85 VAL A N 1
ATOM 595 C CA . VAL A 1 85 ? 1.422 24.395 26.907 1.00 56.38 85 VAL A CA 1
ATOM 596 C C . VAL A 1 85 ? 1.197 25.896 27.125 1.00 56.38 85 VAL A C 1
ATOM 598 O O . VAL A 1 85 ? 1.893 26.476 27.967 1.00 56.38 85 VAL A O 1
ATOM 601 N N . PRO A 1 86 ? 0.271 26.561 26.409 1.00 57.75 86 PRO A N 1
ATOM 602 C CA . PRO A 1 86 ? -0.058 27.945 26.710 1.00 57.75 86 PRO A CA 1
ATOM 603 C C . PRO A 1 86 ? -0.656 28.002 28.120 1.00 57.75 86 PRO A C 1
ATOM 605 O O . PRO A 1 86 ? -1.766 27.537 28.378 1.00 57.75 86 PRO A O 1
ATOM 608 N N . ARG A 1 87 ? 0.135 28.530 29.060 1.00 58.94 87 ARG A N 1
ATOM 609 C CA . ARG A 1 87 ? -0.290 28.833 30.428 1.00 58.94 87 ARG A CA 1
ATOM 610 C C . ARG A 1 87 ? -1.437 29.837 30.359 1.00 58.94 87 ARG A C 1
ATOM 612 O O . ARG A 1 87 ? -1.231 30.914 29.821 1.00 58.94 87 ARG A O 1
ATOM 619 N N . ALA A 1 88 ? -2.569 29.462 30.955 1.00 55.00 88 ALA A N 1
ATOM 620 C CA . ALA A 1 88 ? -3.538 30.327 31.630 1.00 55.00 88 ALA A CA 1
ATOM 621 C C . ALA A 1 88 ? -3.974 31.600 30.866 1.00 55.00 88 ALA A C 1
ATOM 623 O O . ALA A 1 88 ? -3.224 32.548 30.677 1.00 55.00 88 ALA A O 1
ATOM 624 N N . ALA A 1 89 ? -5.237 31.695 30.455 1.00 57.84 89 ALA A N 1
ATOM 625 C CA . ALA A 1 89 ? -6.254 32.247 31.353 1.00 57.84 89 ALA A CA 1
ATOM 626 C C . ALA A 1 89 ? -5.730 33.481 32.116 1.00 57.84 89 ALA A C 1
ATOM 628 O O . ALA A 1 89 ? -5.278 33.371 33.255 1.00 57.84 89 ALA A O 1
ATOM 629 N N . VAL A 1 90 ? -5.806 34.650 31.478 1.00 54.56 90 VAL A N 1
ATOM 630 C CA . VAL A 1 90 ? -5.746 35.934 32.182 1.00 54.56 90 VAL A CA 1
ATOM 631 C C . VAL A 1 90 ? -7.139 36.569 32.088 1.00 54.56 90 VAL A C 1
ATOM 633 O O . VAL A 1 90 ? -7.585 36.845 30.975 1.00 54.56 90 VAL A O 1
ATOM 636 N N . PRO A 1 91 ? -7.846 36.749 33.216 1.00 51.50 91 PRO A N 1
ATOM 637 C CA . PRO A 1 91 ? -9.114 37.467 33.285 1.00 51.50 91 PRO A CA 1
ATOM 638 C C . PRO A 1 91 ? -8.885 38.980 33.371 1.00 51.50 91 PRO A C 1
ATOM 640 O O . PRO A 1 91 ? -8.260 39.440 34.326 1.00 51.50 91 PRO A O 1
ATOM 643 N N . TRP A 1 92 ? -9.418 39.721 32.398 1.00 55.94 92 TRP A N 1
ATOM 644 C CA . TRP A 1 92 ? -9.823 41.128 32.502 1.00 55.94 92 TRP A CA 1
ATOM 645 C C . TRP A 1 92 ? -11.130 41.283 31.729 1.00 55.94 92 TRP A C 1
ATOM 647 O O . TRP A 1 92 ? -11.182 40.770 30.587 1.00 55.94 92 TRP A O 1
#

Foldseek 3Di:
DKDKDFAPVQFQLPCQLCVQQPLSQWDGDPRGIDGNRVSDPVPCSSCVRDPSSGMDIDDPDPPDPDPVPPPDPDPPPDPPDDPPPPDDDDDD

Mean predicted aligned error: 12.75 Å

Secondary structure (DSSP, 8-state):
-EEEEE-TTT-----HHHHH-TT--EEEETTEEEE-TTT-----HHHHT-TT--EEEEE-----S-GGG-------SS--S-----------

Nearest PDB structures (foldseek):
  5exd-assembly2_K  TM=9.245E-01  e=2.126E-05  Moorella thermoacetica ATCC 39073
  5exd-assembly2_H  TM=9.208E-01  e=1.960E-05  Moorella thermoacetica ATCC 39073
  5c4i-assembly1_B  TM=9.184E-01  e=2.305E-05  Moorella thermoacetica ATCC 39073
  7npa-assembly3_I  TM=9.250E-01  e=5.183E-05  Methanothermococcus thermolithotrophicus DSM 2095
  5exd-assembly1_E  TM=9.195E-01  e=5.621E-05  Moorella thermoacetica ATCC 39073

pLDDT: mean 79.73, std 18.28, range [49.94, 96.81]

Sequence (92 aa):
MSMIRVNLERCTGCGACVGACPAKAIHIAGGHAVVDETSCRLCEACISACPETALSNVPVVIVPTSPSQYPSPTPSRAAIHEVPVPRAAVPW